Protein AF-A0A4S3LNE3-F1 (afdb_monomer_lite)

Sequence (125 aa):
YLLWLGIGMLRHPSAPAAGQSDDAGSRLKWALKGFCISGLNPKVFLLFLALLPQFTDVHAAWPLSLQMIALGLVHMISCGVVYLLVGYGSATVLRTRPRAAQNVSRISGGLMIIIAALLLAEQFL

Secondary structure (DSSP, 8-state):
-HHHHHHHHHHS-----TT----HHHHHHHHHHHHHHHHT-HHHHHHHHHHGGGG--TTSSS-HHHHHHHHHHHHHHHHHHHHHHHHHHHHHHHHH-HHHHHHHHHHHHHHHHHHHHHHHHHHT-

Radius of gyration: 19.69 Å; chains: 1; bounding box: 39×46×50 Å

Foldseek 3Di:
DLLVVLVVLLVPPDFPPPPDPPDVVVVVVVVVVVCCVVVVPVVVVVVLVVPQVVVDDPPDPDHRVVSSVVVVVVVVVVCVVVCVCCVVVCCVVCNVPRVVSRVVSNVSSVVSNVVVVVVVVVVVD

pLDDT: mean 82.14, std 11.09, range [41.91, 94.44]

St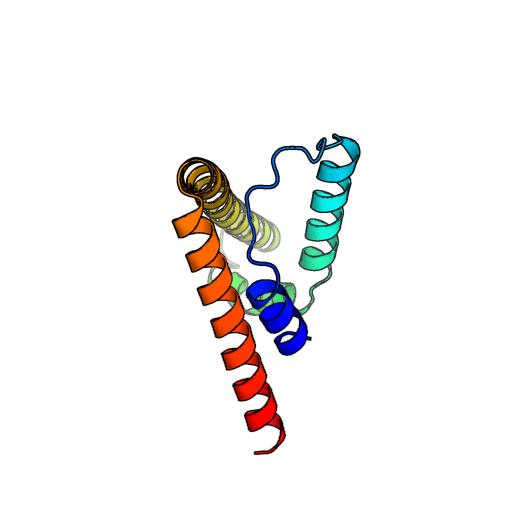ructure (mmCIF, N/CA/C/O backbone):
data_AF-A0A4S3LNE3-F1
#
_entry.id   AF-A0A4S3LNE3-F1
#
loop_
_atom_site.group_PDB
_atom_site.id
_atom_site.type_symbol
_atom_site.label_atom_id
_atom_site.label_alt_id
_atom_site.label_comp_id
_atom_site.label_asym_id
_atom_site.label_entity_id
_atom_site.label_seq_id
_atom_site.pdbx_PDB_ins_code
_atom_site.Cartn_x
_atom_site.Cartn_y
_atom_site.Cartn_z
_atom_site.occupancy
_atom_site.B_iso_or_equiv
_atom_site.auth_seq_id
_atom_site.auth_comp_id
_atom_site.auth_asym_id
_atom_site.auth_atom_id
_atom_site.pdbx_PDB_model_num
ATOM 1 N N . TYR A 1 1 ? -1.548 -14.086 15.537 1.00 81.25 1 TYR A N 1
ATOM 2 C CA . TYR A 1 1 ? -1.445 -12.612 15.415 1.00 81.25 1 TYR A CA 1
ATOM 3 C C . TYR A 1 1 ? -2.743 -11.971 14.916 1.00 81.25 1 TYR A C 1
ATOM 5 O O . TYR A 1 1 ? -3.320 -11.188 15.657 1.00 81.25 1 TYR A O 1
ATOM 13 N N . LEU A 1 2 ? -3.252 -12.332 13.726 1.00 80.69 2 LEU A N 1
ATOM 14 C CA . LEU A 1 2 ? -4.493 -11.761 13.163 1.00 80.69 2 LEU A CA 1
ATOM 15 C C . LEU A 1 2 ? -5.722 -11.912 14.073 1.00 80.69 2 LEU A C 1
ATOM 17 O O . LEU A 1 2 ? -6.448 -10.943 14.264 1.00 80.69 2 LEU A O 1
ATOM 21 N N . LEU A 1 3 ? -5.900 -13.081 14.701 1.00 86.31 3 LEU A N 1
ATOM 22 C CA . LEU A 1 3 ? -6.973 -13.319 15.674 1.00 86.31 3 LEU A CA 1
ATOM 23 C C . LEU A 1 3 ? -6.924 -12.308 16.834 1.00 86.31 3 LEU A C 1
ATOM 25 O O . LEU A 1 3 ? -7.930 -11.702 17.184 1.00 86.31 3 LEU A O 1
ATOM 29 N N . TRP A 1 4 ? -5.732 -12.088 17.397 1.00 85.50 4 TRP A N 1
ATOM 30 C CA . TRP A 1 4 ? -5.517 -11.153 18.503 1.00 85.50 4 TRP A CA 1
ATOM 31 C C . TRP A 1 4 ? -5.810 -9.702 18.093 1.00 85.50 4 TRP A C 1
ATOM 33 O O . TRP A 1 4 ? -6.511 -8.998 18.818 1.00 85.50 4 TRP A O 1
ATOM 43 N N . LEU A 1 5 ? -5.359 -9.274 16.905 1.00 82.81 5 LEU A N 1
ATOM 44 C CA . LEU A 1 5 ? -5.684 -7.948 16.362 1.00 82.81 5 LEU A CA 1
ATOM 45 C C . LEU A 1 5 ? -7.185 -7.774 16.091 1.00 82.81 5 LEU A C 1
ATOM 47 O O . LEU A 1 5 ? -7.746 -6.734 16.430 1.00 82.81 5 LEU A O 1
ATOM 51 N N . GLY A 1 6 ? -7.838 -8.785 15.513 1.00 81.62 6 GLY A N 1
ATOM 52 C CA . GLY A 1 6 ? -9.272 -8.755 15.227 1.00 81.62 6 GLY A CA 1
ATOM 53 C C . GLY A 1 6 ? -10.110 -8.648 16.503 1.00 81.62 6 GLY A C 1
ATOM 54 O O . GLY A 1 6 ? -10.980 -7.783 16.598 1.00 81.62 6 GLY A O 1
ATOM 55 N N . ILE A 1 7 ? -9.783 -9.441 17.531 1.00 84.88 7 ILE A N 1
ATOM 56 C CA . ILE A 1 7 ? -10.414 -9.345 18.859 1.00 84.88 7 ILE A CA 1
ATOM 57 C C . ILE A 1 7 ? -10.174 -7.957 19.473 1.00 84.88 7 ILE A C 1
ATOM 59 O O . ILE A 1 7 ? -11.097 -7.371 20.040 1.00 84.88 7 ILE A O 1
ATOM 63 N N . GLY A 1 8 ? -8.962 -7.410 19.339 1.00 81.81 8 GLY A N 1
ATOM 64 C CA . GLY A 1 8 ? -8.629 -6.059 19.794 1.00 81.81 8 GLY A CA 1
ATOM 65 C C . GLY A 1 8 ? -9.494 -4.977 19.139 1.00 81.81 8 GLY A C 1
ATOM 66 O O . GLY A 1 8 ? -10.049 -4.138 19.848 1.00 81.81 8 GLY A O 1
ATOM 67 N N . MET A 1 9 ? -9.680 -5.037 17.816 1.00 80.12 9 MET A N 1
ATOM 68 C CA . MET A 1 9 ? -10.550 -4.108 17.079 1.00 80.12 9 MET A CA 1
ATOM 69 C C . MET A 1 9 ? -12.031 -4.243 17.451 1.00 80.12 9 MET A C 1
ATOM 71 O O . MET A 1 9 ? -12.742 -3.242 17.490 1.00 80.12 9 MET A O 1
ATOM 75 N N . LEU A 1 10 ? -12.508 -5.454 17.755 1.00 81.44 10 LEU A N 1
ATOM 76 C CA . LEU A 1 10 ? -13.887 -5.660 18.212 1.00 81.44 10 LEU A CA 1
ATOM 77 C C . LEU A 1 10 ? -14.121 -5.131 19.633 1.00 81.44 10 LEU A C 1
ATOM 79 O O . LEU A 1 10 ? -15.195 -4.598 19.912 1.00 81.44 10 LEU A O 1
ATOM 83 N N . ARG A 1 11 ? -13.128 -5.268 20.522 1.00 79.94 11 ARG A N 1
ATOM 84 C CA . ARG A 1 11 ? -13.199 -4.798 21.918 1.00 79.94 11 ARG A CA 1
ATOM 85 C C . ARG A 1 11 ? -13.043 -3.285 22.044 1.00 79.94 11 ARG A C 1
ATOM 87 O O . ARG A 1 11 ? -13.728 -2.676 22.859 1.00 79.94 11 ARG A O 1
ATOM 94 N N . HIS A 1 12 ? -12.182 -2.683 21.229 1.00 74.94 12 HIS A N 1
ATOM 95 C CA . HIS A 1 12 ? -11.938 -1.242 21.208 1.00 74.94 12 HIS A CA 1
ATOM 96 C C . HIS A 1 12 ? -12.128 -0.703 19.783 1.00 74.94 12 HIS A C 1
ATOM 98 O O . HIS A 1 12 ? -11.140 -0.397 19.107 1.00 74.94 12 HIS A O 1
ATOM 104 N N . PRO A 1 13 ? -13.381 -0.604 19.293 1.00 67.00 13 PRO A N 1
ATOM 105 C CA . PRO A 1 13 ? -13.639 -0.070 17.965 1.00 67.00 13 PRO A CA 1
ATOM 106 C C . PRO A 1 13 ? -13.101 1.355 17.880 1.00 67.00 13 PRO A C 1
ATOM 108 O O . PRO A 1 13 ? -13.286 2.148 18.807 1.00 67.00 13 PRO A O 1
ATOM 111 N N . SER A 1 14 ? -12.427 1.674 16.776 1.00 59.91 14 SER A N 1
ATOM 112 C CA . SER A 1 14 ? -11.769 2.966 16.581 1.00 59.91 14 SER A CA 1
ATOM 113 C C . SER A 1 14 ? -12.790 4.107 16.646 1.00 59.91 14 SER A C 1
ATOM 115 O O . SER A 1 14 ? -13.463 4.423 15.666 1.00 59.91 14 SER A O 1
ATOM 117 N N . ALA A 1 15 ? -12.930 4.722 17.818 1.00 57.19 15 ALA A N 1
ATOM 118 C CA . ALA A 1 15 ? -13.592 6.006 17.958 1.00 57.19 15 ALA A CA 1
ATOM 119 C C . ALA A 1 15 ? -12.595 7.098 17.543 1.00 57.19 15 ALA A C 1
ATOM 121 O O . ALA A 1 15 ? -11.406 6.967 17.850 1.00 57.19 15 ALA A O 1
ATOM 122 N N . PRO A 1 16 ? -13.032 8.176 16.867 1.00 51.69 16 PRO A N 1
ATOM 123 C CA . PRO A 1 16 ? -12.185 9.340 16.658 1.00 51.69 16 PRO A CA 1
ATOM 124 C C . PRO A 1 16 ? -11.809 9.900 18.034 1.00 51.69 16 PRO A C 1
ATOM 126 O O . PRO A 1 16 ? -12.601 10.588 18.673 1.00 51.69 16 PRO A O 1
ATOM 129 N N . ALA A 1 17 ? -10.625 9.549 18.532 1.00 47.56 17 ALA A N 1
ATOM 130 C CA . ALA A 1 17 ? -10.101 10.102 19.766 1.00 47.56 17 ALA A CA 1
ATOM 131 C C . ALA A 1 17 ? -9.731 11.563 19.489 1.00 47.56 17 ALA A C 1
ATOM 133 O O . ALA A 1 17 ? -8.666 11.863 18.947 1.00 47.56 17 ALA A O 1
ATOM 134 N N . ALA A 1 18 ? -10.649 12.474 19.803 1.00 41.91 18 ALA A N 1
ATOM 135 C CA . ALA A 1 18 ? -10.358 13.893 19.870 1.00 41.91 18 ALA A CA 1
ATOM 136 C C . ALA A 1 18 ? -9.343 14.107 21.005 1.00 41.91 18 ALA A C 1
ATOM 138 O O . ALA A 1 18 ? -9.708 14.011 22.171 1.00 41.91 18 ALA A O 1
ATOM 139 N N . GLY A 1 19 ? -8.067 14.332 20.672 1.00 44.78 19 GLY A N 1
ATOM 140 C CA . GLY A 1 19 ? -7.082 14.793 21.659 1.00 44.78 19 GLY A CA 1
ATOM 141 C C . GLY A 1 19 ? -5.708 14.125 21.676 1.00 44.78 19 GLY A C 1
ATOM 142 O O . GLY A 1 19 ? -4.909 14.478 22.534 1.00 44.78 19 GLY A O 1
ATOM 143 N N . GLN A 1 20 ? -5.369 13.213 20.760 1.00 46.47 20 GLN A N 1
ATOM 144 C CA . GLN A 1 20 ? -3.957 12.839 20.609 1.00 46.47 20 GLN A CA 1
ATOM 145 C C . GLN A 1 20 ? -3.245 13.955 19.842 1.00 46.47 20 GLN A C 1
ATOM 147 O O . GLN A 1 20 ? -3.448 14.121 18.639 1.00 46.47 20 GLN A O 1
ATOM 152 N N . SER A 1 21 ? -2.471 14.768 20.562 1.00 44.16 21 SER A N 1
ATOM 153 C CA . SER A 1 21 ? -1.545 15.741 19.991 1.00 44.16 21 SER A CA 1
ATOM 154 C C . SER A 1 21 ? -0.547 14.996 19.110 1.00 44.16 21 SER A C 1
ATOM 156 O O . SER A 1 21 ? 0.385 14.359 19.598 1.00 44.16 21 SER A O 1
ATOM 158 N N . ASP A 1 22 ? -0.812 15.032 17.808 1.00 51.88 22 ASP A N 1
ATOM 159 C CA . ASP A 1 22 ? 0.030 14.488 16.752 1.00 51.88 22 ASP A CA 1
ATOM 160 C C . ASP A 1 22 ? 1.341 15.280 16.720 1.00 51.88 22 ASP A C 1
ATOM 162 O O . ASP A 1 22 ? 1.467 16.296 16.033 1.00 51.88 22 ASP A O 1
ATOM 166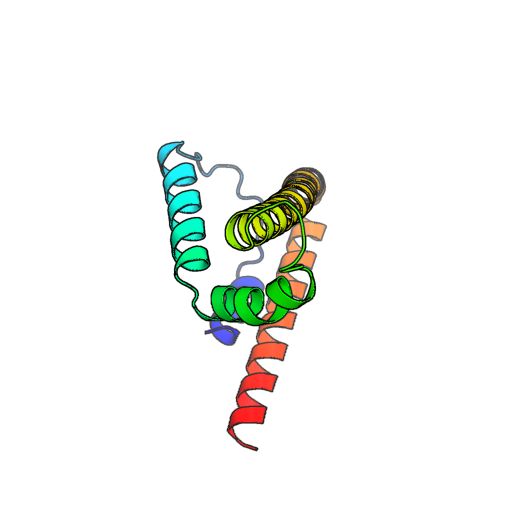 N N . ASP A 1 23 ? 2.316 14.837 17.506 1.00 60.16 23 ASP A N 1
ATOM 167 C CA . ASP A 1 23 ? 3.657 15.390 17.441 1.00 60.16 23 ASP A CA 1
ATOM 168 C C . ASP A 1 23 ? 4.243 15.097 16.049 1.00 60.16 23 ASP A C 1
ATOM 170 O O . ASP A 1 23 ? 4.209 13.958 15.565 1.00 60.16 23 ASP A O 1
ATOM 174 N N . ALA A 1 24 ? 4.759 16.121 15.368 1.00 57.75 24 ALA A N 1
ATOM 175 C CA . ALA A 1 24 ? 5.249 16.000 13.994 1.00 57.75 24 ALA A CA 1
ATOM 176 C C . ALA A 1 24 ? 6.378 14.954 13.879 1.00 57.75 24 ALA A C 1
ATOM 178 O O . ALA A 1 24 ? 6.473 14.249 12.868 1.00 57.75 24 ALA A O 1
ATOM 179 N N . GLY A 1 25 ? 7.161 14.772 14.952 1.00 63.28 25 GLY A N 1
ATOM 180 C CA . GLY A 1 25 ? 8.167 13.712 15.062 1.00 63.28 25 GLY A CA 1
ATOM 181 C C . GLY A 1 25 ? 7.581 12.292 15.031 1.00 63.28 25 GLY A C 1
ATOM 182 O O . GLY A 1 25 ? 8.207 11.372 14.499 1.00 63.28 25 GLY A O 1
ATOM 183 N N . SER A 1 26 ? 6.350 12.104 15.515 1.00 76.88 26 SER A N 1
ATOM 184 C CA . SER A 1 26 ? 5.642 10.818 15.483 1.00 76.88 26 SER A CA 1
ATOM 185 C C . SER A 1 26 ? 5.252 10.427 14.054 1.00 76.88 26 SER A C 1
ATOM 187 O O . SER A 1 26 ? 5.457 9.283 13.646 1.00 76.88 26 SER A O 1
ATOM 189 N N . ARG A 1 27 ? 4.774 11.382 13.243 1.00 78.19 27 ARG A N 1
ATOM 190 C CA . ARG A 1 27 ? 4.333 11.118 11.860 1.00 78.19 27 ARG A CA 1
ATOM 191 C C . ARG A 1 27 ? 5.470 10.641 10.962 1.00 78.19 27 ARG A C 1
ATOM 193 O O . ARG A 1 27 ? 5.310 9.643 10.262 1.00 78.19 27 ARG A O 1
ATOM 200 N N . LEU A 1 28 ? 6.628 11.304 11.018 1.00 84.06 28 LEU A N 1
ATOM 201 C CA . LEU A 1 28 ? 7.799 10.893 10.238 1.00 84.06 28 LEU A CA 1
ATOM 202 C C . LEU A 1 28 ? 8.317 9.523 10.692 1.00 84.06 28 LEU A C 1
ATOM 204 O O . LEU A 1 28 ? 8.628 8.675 9.859 1.00 84.06 28 LEU A O 1
ATOM 208 N N . LYS A 1 29 ? 8.335 9.262 12.005 1.00 86.31 29 LYS A N 1
ATOM 209 C CA . LYS A 1 29 ? 8.709 7.954 12.559 1.00 86.31 29 LYS A CA 1
ATOM 210 C C . LYS A 1 29 ? 7.776 6.839 12.080 1.00 86.31 29 LYS A C 1
ATOM 212 O O . LYS A 1 29 ? 8.251 5.758 11.737 1.00 86.31 29 LYS A O 1
ATOM 217 N N . TRP A 1 30 ? 6.469 7.092 12.018 1.00 83.81 30 TRP A N 1
ATOM 218 C CA . TRP A 1 30 ? 5.494 6.148 11.465 1.00 83.81 30 TRP A CA 1
ATOM 219 C C . TRP A 1 30 ? 5.662 5.943 9.958 1.00 83.81 30 TRP A C 1
ATOM 221 O O . TRP A 1 30 ? 5.607 4.800 9.506 1.00 83.81 30 TRP A O 1
ATOM 231 N N . ALA A 1 31 ? 5.933 7.008 9.199 1.00 84.31 31 ALA A N 1
ATOM 232 C CA . ALA A 1 31 ? 6.210 6.919 7.768 1.00 84.31 31 ALA A CA 1
ATOM 233 C C . ALA A 1 31 ? 7.477 6.097 7.485 1.00 84.31 31 ALA A C 1
ATOM 235 O O . ALA A 1 31 ? 7.421 5.152 6.701 1.00 84.31 31 ALA A O 1
ATOM 236 N N . LEU A 1 32 ? 8.587 6.375 8.182 1.00 87.81 32 LEU A N 1
ATOM 237 C CA . LEU A 1 32 ? 9.813 5.577 8.077 1.00 87.81 32 LEU A CA 1
ATOM 238 C C . LEU A 1 32 ? 9.579 4.129 8.495 1.00 87.81 32 LEU A C 1
ATOM 240 O O . LEU A 1 32 ? 10.042 3.220 7.819 1.00 87.81 32 LEU A O 1
ATOM 244 N N . LYS A 1 33 ? 8.838 3.888 9.580 1.00 86.25 33 LYS A N 1
ATOM 245 C CA . LYS A 1 33 ? 8.510 2.525 10.006 1.00 86.25 33 LYS A CA 1
ATOM 246 C C . LYS A 1 33 ? 7.723 1.784 8.924 1.00 86.25 33 LYS A C 1
ATOM 248 O O . LYS A 1 33 ? 8.053 0.643 8.622 1.00 86.25 33 LYS A O 1
ATOM 253 N N . GLY A 1 34 ? 6.721 2.425 8.323 1.00 84.75 34 GLY A N 1
ATOM 254 C CA . GLY A 1 34 ? 5.951 1.861 7.214 1.00 84.75 34 GLY A CA 1
ATOM 255 C C . GLY A 1 34 ? 6.813 1.595 5.978 1.00 84.75 34 GLY A C 1
ATOM 256 O O . GLY A 1 34 ? 6.725 0.510 5.399 1.00 84.75 34 GLY A O 1
ATOM 257 N N . PHE A 1 35 ? 7.687 2.540 5.625 1.00 85.88 35 PHE A N 1
ATOM 258 C CA . PHE A 1 35 ? 8.639 2.403 4.525 1.00 85.88 35 PHE A CA 1
ATOM 259 C C . PHE A 1 35 ? 9.612 1.245 4.765 1.00 85.88 35 PHE A C 1
ATOM 261 O O . PHE A 1 35 ? 9.753 0.391 3.899 1.00 85.88 35 PHE A O 1
ATOM 268 N N . CYS A 1 36 ? 10.210 1.147 5.954 1.00 86.69 36 CYS A N 1
ATOM 269 C CA . CYS A 1 36 ? 11.114 0.056 6.308 1.00 86.69 36 CYS A CA 1
ATOM 270 C C . CYS A 1 36 ? 10.395 -1.296 6.317 1.00 86.69 36 CYS A C 1
ATOM 272 O O . CYS A 1 36 ? 10.897 -2.237 5.719 1.00 86.69 36 CYS A O 1
ATOM 274 N N . ILE A 1 37 ? 9.215 -1.411 6.939 1.00 86.00 37 ILE A N 1
ATOM 275 C CA . ILE A 1 37 ? 8.454 -2.676 6.973 1.00 86.00 37 ILE A CA 1
ATOM 276 C C . ILE A 1 37 ? 8.083 -3.133 5.557 1.00 86.00 37 ILE A C 1
ATOM 278 O O . ILE A 1 37 ? 8.186 -4.318 5.247 1.00 86.00 37 ILE A O 1
ATOM 282 N N . SER A 1 38 ? 7.656 -2.205 4.700 1.00 81.62 38 SER A N 1
ATOM 283 C CA . SER A 1 38 ? 7.233 -2.526 3.333 1.00 81.62 38 SER A CA 1
ATOM 284 C C . SER A 1 38 ? 8.428 -2.798 2.418 1.00 81.62 38 SER A C 1
ATOM 286 O O . SER A 1 38 ? 8.405 -3.757 1.654 1.00 81.62 38 SER A O 1
ATOM 288 N N . GLY A 1 39 ? 9.486 -1.989 2.520 1.00 79.75 39 GLY A N 1
ATOM 289 C CA . GLY A 1 39 ? 10.708 -2.115 1.725 1.00 79.75 39 GLY A CA 1
ATOM 290 C C . GLY A 1 39 ? 11.548 -3.334 2.103 1.00 79.75 39 GLY A C 1
ATOM 291 O O . GLY A 1 39 ? 12.152 -3.949 1.236 1.00 79.75 39 GLY A O 1
ATOM 292 N N . LEU A 1 40 ? 11.537 -3.750 3.371 1.00 83.56 40 LEU A N 1
ATOM 293 C CA . LEU A 1 40 ? 12.202 -4.978 3.819 1.00 83.56 40 LEU A CA 1
ATOM 294 C C . LEU A 1 40 ? 11.346 -6.233 3.594 1.00 83.56 40 LEU A C 1
ATOM 296 O O . LEU A 1 40 ? 11.738 -7.306 4.040 1.00 83.56 40 LEU A O 1
ATOM 300 N N . ASN A 1 41 ? 10.183 -6.135 2.937 1.00 85.38 41 ASN A N 1
ATOM 301 C CA . ASN A 1 41 ? 9.341 -7.293 2.654 1.00 85.38 41 ASN A CA 1
ATOM 302 C C . ASN A 1 41 ? 9.806 -7.998 1.364 1.00 85.38 41 ASN A C 1
ATOM 304 O O . ASN A 1 41 ? 9.470 -7.546 0.263 1.00 85.38 41 ASN A O 1
ATOM 308 N N . PRO A 1 42 ? 10.514 -9.141 1.458 1.00 82.12 42 PRO A N 1
ATOM 309 C CA . PRO A 1 42 ? 11.052 -9.811 0.278 1.00 82.12 42 PRO A CA 1
ATOM 310 C C . PRO A 1 42 ? 9.949 -10.345 -0.642 1.00 82.12 42 PRO A C 1
ATOM 312 O O . PRO A 1 42 ? 10.162 -10.446 -1.845 1.00 82.12 42 PRO A O 1
ATOM 315 N N . LYS A 1 43 ? 8.748 -10.644 -0.122 1.00 86.19 43 LYS A N 1
ATOM 316 C CA . LYS A 1 43 ? 7.639 -11.162 -0.943 1.00 86.19 43 LYS A CA 1
ATOM 317 C C . LYS A 1 43 ? 7.182 -10.150 -1.986 1.00 86.19 43 LYS A C 1
ATOM 319 O O . LYS A 1 43 ? 6.881 -10.530 -3.111 1.00 86.19 43 LYS A O 1
ATOM 324 N N . VAL A 1 44 ? 7.145 -8.872 -1.616 1.00 81.88 44 VAL A N 1
ATOM 325 C CA . VAL A 1 44 ? 6.742 -7.795 -2.527 1.00 81.88 44 VAL A CA 1
ATOM 326 C C . VAL A 1 44 ? 7.791 -7.618 -3.623 1.00 81.88 44 VAL A C 1
ATOM 328 O O . VAL A 1 44 ? 7.440 -7.544 -4.796 1.00 81.88 44 VAL A O 1
ATOM 331 N N . PHE A 1 45 ? 9.076 -7.646 -3.263 1.00 82.44 45 PHE A N 1
ATOM 332 C CA . PHE A 1 45 ? 10.169 -7.624 -4.237 1.00 82.44 45 PHE A CA 1
ATOM 333 C C . PHE A 1 45 ? 10.092 -8.784 -5.229 1.00 82.44 45 PHE A C 1
ATOM 335 O O . PHE A 1 45 ? 10.194 -8.558 -6.430 1.00 82.44 45 PHE A O 1
ATOM 342 N N . LEU A 1 46 ? 9.862 -10.006 -4.740 1.00 86.69 46 LEU A N 1
ATOM 343 C CA . LEU A 1 46 ? 9.721 -11.193 -5.585 1.00 86.69 46 LEU A CA 1
ATOM 344 C C . LEU A 1 46 ? 8.528 -11.083 -6.541 1.00 86.69 46 LEU A C 1
ATOM 346 O O . LEU A 1 46 ? 8.656 -11.439 -7.708 1.00 86.69 46 LEU A O 1
ATOM 350 N N . LEU A 1 47 ? 7.396 -10.545 -6.079 1.00 86.19 47 LEU A N 1
ATOM 351 C CA . LEU A 1 47 ? 6.228 -10.295 -6.925 1.00 86.19 47 LEU A CA 1
ATOM 352 C C . LEU A 1 47 ? 6.557 -9.322 -8.067 1.00 86.19 47 LEU A C 1
ATOM 354 O O . LEU A 1 47 ? 6.236 -9.601 -9.220 1.00 86.19 47 LEU A O 1
ATOM 358 N N . PHE A 1 48 ? 7.222 -8.204 -7.764 1.00 83.94 48 PHE A N 1
ATOM 359 C CA . PHE A 1 48 ? 7.627 -7.242 -8.790 1.00 83.94 48 PHE A CA 1
ATOM 360 C C . PHE A 1 48 ? 8.670 -7.825 -9.743 1.00 83.94 48 PHE A C 1
ATOM 362 O O . PHE A 1 48 ? 8.535 -7.644 -10.948 1.00 83.94 48 PHE A O 1
ATOM 369 N N . LEU A 1 49 ? 9.659 -8.571 -9.245 1.00 83.69 49 LEU A N 1
ATOM 370 C CA . LEU A 1 49 ? 10.635 -9.257 -10.097 1.00 83.69 49 LEU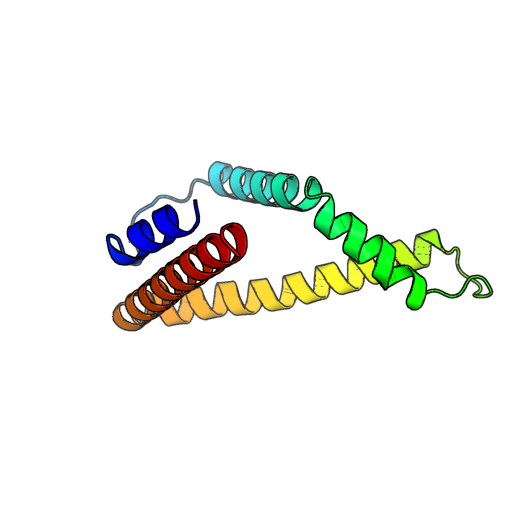 A CA 1
ATOM 371 C C . LEU A 1 49 ? 9.990 -10.316 -10.998 1.00 83.69 49 LEU A C 1
ATOM 373 O O . LEU A 1 49 ? 10.493 -10.553 -12.087 1.00 83.69 49 LEU A O 1
ATOM 377 N N . ALA A 1 50 ? 8.900 -10.951 -10.570 1.00 86.62 50 ALA A N 1
ATOM 378 C CA . ALA A 1 50 ? 8.201 -11.951 -11.373 1.00 86.62 50 ALA A CA 1
ATOM 379 C C . ALA A 1 50 ? 7.256 -11.330 -12.418 1.00 86.62 50 ALA A C 1
ATOM 381 O O . ALA A 1 50 ? 7.119 -11.867 -13.518 1.00 86.62 50 ALA A O 1
ATOM 382 N N . LEU A 1 51 ? 6.595 -10.216 -12.083 1.00 86.12 51 LEU A N 1
ATOM 383 C CA . LEU A 1 51 ? 5.573 -9.597 -12.934 1.00 86.12 51 LEU A CA 1
ATOM 384 C C . LEU A 1 51 ? 6.119 -8.499 -13.847 1.00 86.12 51 LEU A C 1
ATOM 386 O O . LEU A 1 51 ? 5.741 -8.442 -15.012 1.00 86.12 51 LEU A O 1
ATOM 390 N N . LEU A 1 52 ? 6.993 -7.621 -13.350 1.00 83.19 52 LEU A N 1
ATOM 391 C CA . LEU A 1 52 ? 7.445 -6.456 -14.115 1.00 83.19 52 LEU A CA 1
ATOM 392 C C . LEU A 1 52 ? 8.232 -6.806 -15.388 1.00 83.19 52 LEU A C 1
ATOM 394 O O . LEU A 1 52 ? 7.989 -6.131 -16.386 1.00 83.19 52 LEU A O 1
ATOM 398 N N . PRO A 1 53 ? 9.111 -7.833 -15.429 1.00 81.44 53 PRO A N 1
ATOM 399 C CA . PRO A 1 53 ? 9.842 -8.158 -16.655 1.00 81.44 53 PRO A CA 1
ATOM 400 C C . PRO A 1 53 ? 8.936 -8.543 -17.829 1.00 81.44 53 PRO A C 1
ATOM 402 O O . PRO A 1 53 ? 9.322 -8.379 -18.981 1.00 81.44 53 PRO A O 1
ATOM 405 N N . GLN A 1 54 ? 7.713 -9.011 -17.552 1.00 85.44 54 GLN A N 1
ATOM 406 C CA . GLN A 1 54 ? 6.731 -9.366 -18.584 1.00 85.44 54 GLN A CA 1
ATOM 407 C C . GLN A 1 54 ? 6.220 -8.138 -19.353 1.00 85.44 54 GLN A C 1
ATOM 409 O O . GLN A 1 54 ? 5.695 -8.275 -20.453 1.00 85.44 54 GLN A O 1
ATOM 414 N N . PHE A 1 55 ? 6.385 -6.942 -18.781 1.00 84.00 55 PHE A N 1
ATOM 415 C CA . PHE A 1 55 ? 5.995 -5.661 -19.373 1.00 84.00 55 PHE A CA 1
ATOM 416 C C . PHE A 1 55 ? 7.194 -4.864 -19.904 1.00 84.00 55 PHE A C 1
ATOM 418 O O . PHE A 1 55 ? 7.042 -3.689 -20.239 1.00 84.00 55 PHE A O 1
ATOM 425 N N . THR A 1 56 ? 8.384 -5.470 -19.951 1.00 84.38 56 THR A N 1
ATOM 426 C CA . THR A 1 56 ? 9.606 -4.825 -20.444 1.00 84.38 56 THR A CA 1
ATOM 427 C C . THR A 1 56 ? 10.094 -5.448 -21.742 1.00 84.38 56 THR A C 1
ATOM 429 O O . THR A 1 56 ? 9.965 -6.655 -21.938 1.00 84.38 56 THR A O 1
ATOM 432 N N . ASP A 1 57 ? 10.704 -4.631 -22.596 1.00 84.88 57 ASP A N 1
ATOM 433 C CA . ASP A 1 57 ? 11.264 -5.062 -23.877 1.00 84.88 57 ASP A CA 1
ATOM 434 C C . ASP A 1 57 ? 12.778 -4.814 -23.906 1.00 84.88 57 ASP A C 1
ATOM 436 O O . ASP A 1 57 ? 13.250 -3.692 -23.698 1.00 84.88 57 ASP A O 1
ATOM 440 N N . VAL A 1 58 ? 13.540 -5.880 -24.161 1.00 80.69 58 VAL A N 1
ATOM 441 C CA . VAL A 1 58 ? 15.010 -5.874 -24.228 1.00 80.69 58 VAL A CA 1
ATOM 442 C C . VAL A 1 58 ? 15.512 -5.209 -25.518 1.00 80.69 58 VAL A C 1
ATOM 444 O O . VAL A 1 58 ? 16.653 -4.753 -25.565 1.00 80.69 58 VAL A O 1
ATOM 447 N N . HIS A 1 59 ? 14.671 -5.116 -26.551 1.00 83.12 59 HIS A N 1
ATOM 448 C CA . HIS A 1 59 ? 14.995 -4.485 -27.833 1.00 83.12 59 HIS A CA 1
ATOM 449 C C . HIS A 1 59 ? 14.593 -3.009 -27.909 1.00 83.12 59 HIS A C 1
ATOM 451 O O . HIS A 1 59 ? 14.894 -2.334 -28.896 1.00 83.12 59 HIS A O 1
ATOM 457 N N . ALA A 1 60 ? 13.925 -2.488 -26.879 1.00 82.19 60 ALA A N 1
ATOM 458 C CA . ALA A 1 60 ? 13.570 -1.082 -26.822 1.00 82.19 60 ALA A CA 1
ATOM 459 C C . ALA A 1 60 ? 14.815 -0.187 -26.701 1.00 82.19 60 ALA A C 1
ATOM 461 O O . ALA A 1 60 ? 15.859 -0.579 -26.185 1.00 82.19 60 ALA A O 1
ATOM 462 N N . ALA A 1 61 ? 14.676 1.075 -27.116 1.00 82.81 61 ALA A N 1
ATOM 463 C CA . ALA A 1 61 ? 15.761 2.058 -27.076 1.00 82.81 61 ALA A CA 1
ATOM 464 C C . ALA A 1 61 ? 16.261 2.387 -25.651 1.00 82.81 61 ALA A C 1
ATOM 466 O O . ALA A 1 61 ? 17.286 3.048 -25.498 1.00 82.81 61 ALA A O 1
ATOM 467 N N . TRP A 1 62 ? 15.520 1.993 -24.608 1.00 85.12 62 TRP A N 1
ATOM 468 C CA . TRP A 1 62 ? 15.815 2.314 -23.212 1.00 85.12 62 TRP A CA 1
ATOM 469 C C . TRP A 1 62 ? 16.301 1.079 -22.446 1.00 85.12 62 TRP A C 1
ATOM 471 O O . TRP A 1 62 ? 15.713 0.008 -22.608 1.00 85.12 62 TRP A O 1
ATOM 481 N N . PRO A 1 63 ? 17.291 1.225 -21.541 1.00 89.69 63 PRO A N 1
ATOM 482 C CA . PRO A 1 63 ? 17.791 0.120 -20.732 1.00 89.69 63 PRO A CA 1
ATOM 483 C C . PRO A 1 63 ? 16.690 -0.548 -19.905 1.00 89.69 63 PRO A C 1
ATOM 485 O O . PRO A 1 63 ? 15.830 0.128 -19.334 1.00 89.69 63 PRO A O 1
ATOM 488 N N . LEU A 1 64 ? 16.782 -1.871 -19.755 1.00 86.31 64 LEU A N 1
ATOM 489 C CA . LEU A 1 64 ? 15.845 -2.680 -18.970 1.00 86.31 64 LEU A CA 1
ATOM 490 C C . LEU A 1 64 ? 15.662 -2.142 -17.539 1.00 86.31 64 LEU A C 1
ATOM 492 O O . LEU A 1 64 ? 14.542 -2.031 -17.047 1.00 86.31 64 LEU A O 1
ATOM 496 N N . SER A 1 65 ? 16.758 -1.733 -16.891 1.00 86.38 65 SER A N 1
ATOM 497 C CA . SER A 1 65 ? 16.745 -1.152 -15.542 1.00 86.38 65 SER A CA 1
ATOM 498 C C . SER A 1 65 ? 15.896 0.118 -15.451 1.00 86.38 65 SER A C 1
ATOM 500 O O . SER A 1 65 ? 15.176 0.307 -14.472 1.00 86.38 65 SER A O 1
ATOM 502 N N . LEU A 1 66 ? 15.931 0.967 -16.480 1.00 89.88 66 LEU A N 1
ATOM 503 C CA . LEU A 1 66 ? 15.163 2.206 -16.517 1.00 89.88 66 LEU A CA 1
ATOM 504 C C . LEU A 1 66 ? 13.667 1.926 -16.711 1.00 89.88 66 LEU A C 1
ATOM 506 O O . LEU A 1 66 ? 12.845 2.563 -16.054 1.00 89.88 66 LEU A O 1
ATOM 510 N N . GLN A 1 67 ? 13.315 0.934 -17.536 1.00 89.00 67 GLN A N 1
ATOM 511 C CA . GLN A 1 67 ? 11.927 0.480 -17.683 1.00 89.00 67 GLN A CA 1
ATOM 512 C C . GLN A 1 67 ? 11.383 -0.091 -16.364 1.00 89.00 67 GLN A C 1
ATOM 514 O O . GLN A 1 67 ? 10.278 0.258 -15.953 1.00 89.00 67 GLN A O 1
ATOM 519 N N . MET A 1 68 ? 12.179 -0.899 -15.653 1.00 88.56 68 MET A N 1
ATOM 520 C CA . MET A 1 68 ? 11.793 -1.449 -14.347 1.00 88.56 68 MET A CA 1
ATOM 521 C C . MET A 1 68 ? 11.552 -0.351 -13.304 1.00 88.56 68 MET A C 1
ATOM 523 O O . MET A 1 68 ? 10.545 -0.386 -12.595 1.00 88.56 68 MET A O 1
ATOM 527 N N . ILE A 1 69 ? 12.445 0.645 -13.231 1.00 89.19 69 ILE A N 1
ATOM 528 C CA . ILE A 1 69 ? 12.289 1.799 -12.333 1.00 89.19 69 ILE A CA 1
ATOM 529 C C . ILE A 1 69 ? 11.036 2.599 -12.706 1.00 89.19 69 ILE A C 1
ATOM 531 O O . ILE A 1 69 ? 10.256 2.947 -11.822 1.00 89.19 69 ILE A O 1
ATOM 535 N N . ALA A 1 70 ? 10.806 2.857 -13.996 1.00 91.25 70 ALA A N 1
ATOM 536 C CA . ALA A 1 70 ? 9.639 3.600 -14.462 1.00 91.25 70 ALA A CA 1
ATOM 537 C C . ALA A 1 70 ? 8.324 2.890 -14.104 1.00 91.25 70 ALA A C 1
ATOM 539 O O . ALA A 1 70 ? 7.431 3.514 -13.531 1.00 91.25 70 ALA A O 1
ATOM 540 N N . LEU A 1 71 ? 8.218 1.582 -14.362 1.00 90.19 71 LEU A N 1
ATOM 541 C CA . LEU A 1 71 ? 7.037 0.793 -14.002 1.00 90.19 71 LEU A CA 1
ATOM 542 C C . LEU A 1 71 ? 6.816 0.758 -12.483 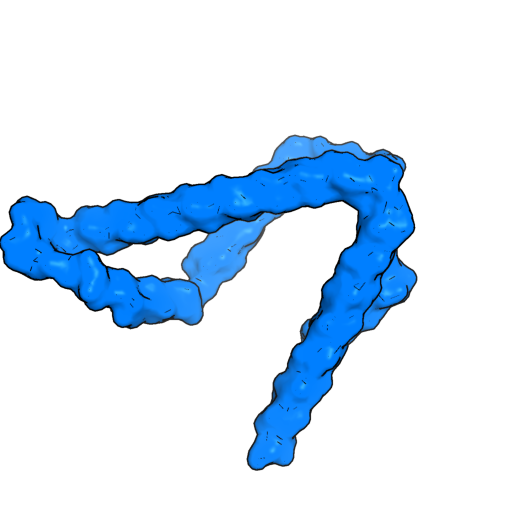1.00 90.19 71 LEU A C 1
ATOM 544 O O . LEU A 1 71 ? 5.688 0.933 -12.017 1.00 90.19 71 LEU A O 1
ATOM 548 N N . GLY A 1 72 ? 7.892 0.596 -11.706 1.00 88.94 72 GLY A N 1
ATOM 549 C CA . GLY A 1 72 ? 7.841 0.669 -10.246 1.00 88.94 72 GLY A CA 1
ATOM 550 C C . GLY A 1 72 ? 7.334 2.024 -9.744 1.00 88.94 72 GLY A C 1
ATOM 551 O O . GLY A 1 72 ? 6.466 2.070 -8.872 1.00 88.94 72 GLY A O 1
ATOM 552 N N . LEU A 1 73 ? 7.808 3.128 -10.329 1.00 90.75 73 LEU A N 1
ATOM 553 C CA . LEU A 1 73 ? 7.361 4.483 -9.992 1.00 90.75 73 LEU A CA 1
ATOM 554 C C . LEU A 1 73 ? 5.896 4.717 -10.364 1.00 90.75 73 LEU A C 1
ATOM 556 O O . LEU A 1 73 ? 5.144 5.239 -9.544 1.00 90.75 73 LEU A O 1
ATOM 560 N N . VAL A 1 74 ? 5.468 4.302 -11.558 1.00 92.81 74 VAL A N 1
ATOM 561 C CA . VAL A 1 74 ? 4.063 4.409 -11.986 1.00 92.81 74 VAL A CA 1
ATOM 562 C C . VAL A 1 74 ? 3.154 3.650 -11.022 1.00 92.81 74 VAL A C 1
ATOM 564 O O . VAL A 1 74 ? 2.139 4.192 -10.577 1.00 92.81 74 VAL A O 1
ATOM 567 N N . HIS A 1 75 ? 3.534 2.429 -10.644 1.00 89.69 75 HIS A N 1
ATOM 568 C CA . HIS A 1 75 ? 2.791 1.648 -9.661 1.00 89.69 75 HIS A CA 1
ATOM 569 C C . HIS A 1 75 ? 2.755 2.344 -8.293 1.00 89.69 75 HIS A C 1
ATOM 571 O O . HIS A 1 75 ? 1.684 2.507 -7.708 1.00 89.69 75 HIS A O 1
ATOM 577 N N . MET A 1 76 ? 3.905 2.815 -7.803 1.00 88.44 76 MET A N 1
ATOM 578 C CA . MET A 1 76 ? 4.008 3.483 -6.506 1.00 88.44 76 MET A CA 1
ATOM 579 C C . MET A 1 76 ? 3.164 4.760 -6.440 1.00 88.44 76 MET A C 1
ATOM 581 O O . MET A 1 76 ? 2.456 4.973 -5.455 1.00 88.44 76 MET A O 1
ATOM 585 N N . ILE A 1 77 ? 3.190 5.580 -7.494 1.00 93.38 77 ILE A N 1
ATOM 586 C CA . ILE A 1 77 ? 2.370 6.793 -7.602 1.00 93.38 77 ILE A CA 1
ATOM 587 C C . ILE A 1 77 ? 0.888 6.423 -7.653 1.00 93.38 77 ILE A C 1
ATOM 589 O O . ILE A 1 77 ? 0.094 7.016 -6.927 1.00 93.38 77 ILE A O 1
ATOM 593 N N . SER A 1 78 ? 0.514 5.419 -8.450 1.00 92.94 78 SER A N 1
ATOM 594 C CA . SER A 1 78 ? -0.879 4.971 -8.573 1.00 92.94 78 SER A CA 1
ATOM 595 C C . SER A 1 78 ? -1.443 4.517 -7.225 1.00 92.94 78 SER A C 1
ATOM 597 O O . SER A 1 78 ? -2.495 4.994 -6.796 1.00 92.94 78 SER A O 1
ATOM 599 N N . CYS A 1 79 ? -0.711 3.659 -6.507 1.00 90.62 79 CYS A N 1
ATOM 600 C CA . CYS A 1 79 ? -1.083 3.240 -5.157 1.00 90.62 79 CYS A CA 1
ATOM 601 C C . CYS A 1 79 ? -1.118 4.422 -4.185 1.00 90.62 79 CYS A C 1
ATOM 603 O O . CYS A 1 79 ? -2.065 4.541 -3.409 1.00 90.62 79 CYS A O 1
ATOM 605 N N . GLY A 1 80 ? -0.124 5.311 -4.246 1.00 89.88 80 GLY A N 1
ATOM 606 C CA . GLY A 1 80 ? -0.057 6.509 -3.414 1.00 89.88 80 GLY A CA 1
ATOM 607 C C . GLY A 1 80 ? -1.288 7.398 -3.580 1.00 89.88 80 GLY A C 1
ATOM 608 O O . GLY A 1 80 ? -1.925 7.747 -2.591 1.00 89.88 80 GLY A O 1
ATOM 609 N N . VAL A 1 81 ? -1.678 7.703 -4.818 1.00 94.12 81 VAL A N 1
ATOM 610 C CA . VAL A 1 81 ? -2.865 8.517 -5.122 1.00 94.12 81 VAL A CA 1
ATOM 611 C C . VAL A 1 81 ? -4.128 7.865 -4.568 1.00 94.12 81 VAL A C 1
ATOM 613 O O . VAL A 1 81 ? -4.879 8.516 -3.841 1.00 94.12 81 VAL A O 1
ATOM 616 N N . VAL A 1 82 ? -4.348 6.577 -4.848 1.00 94.44 82 VAL A N 1
ATOM 617 C CA . VAL A 1 82 ? -5.533 5.855 -4.359 1.00 94.44 82 VAL A CA 1
ATOM 618 C C . VAL A 1 82 ? -5.572 5.843 -2.830 1.00 94.44 82 VAL A C 1
ATOM 620 O O . VAL A 1 82 ? -6.604 6.155 -2.237 1.00 94.44 82 VAL A O 1
ATOM 623 N N . TYR A 1 83 ? -4.454 5.536 -2.171 1.00 88.94 83 TYR A N 1
ATOM 624 C CA . TYR A 1 83 ? -4.395 5.459 -0.711 1.00 88.94 83 TYR A CA 1
ATOM 625 C C . TYR A 1 83 ? -4.555 6.818 -0.041 1.00 88.94 83 TYR A C 1
ATOM 627 O O . TYR A 1 83 ? -5.230 6.899 0.984 1.00 88.94 83 TYR A O 1
ATOM 635 N N . LEU A 1 84 ? -3.999 7.889 -0.611 1.00 89.19 84 LEU A N 1
ATOM 636 C CA . LEU A 1 84 ? -4.203 9.240 -0.093 1.00 89.19 84 LEU A CA 1
ATOM 637 C C . LEU A 1 84 ? -5.658 9.679 -0.271 1.00 89.19 84 LEU A C 1
ATOM 639 O O . LEU A 1 84 ? -6.255 10.172 0.684 1.00 89.19 84 LEU A O 1
ATOM 643 N N . LEU A 1 85 ? -6.262 9.444 -1.439 1.00 91.25 85 LEU A N 1
ATOM 644 C CA . LEU A 1 85 ? -7.672 9.767 -1.681 1.00 91.25 85 LEU A CA 1
ATOM 645 C C . LEU A 1 85 ? -8.595 9.027 -0.712 1.00 91.25 85 LEU A C 1
ATOM 647 O O . LEU A 1 85 ? -9.443 9.646 -0.067 1.00 91.25 85 LEU A O 1
ATOM 651 N N . VAL A 1 86 ? -8.405 7.716 -0.558 1.00 89.25 86 VAL A N 1
ATOM 652 C CA . VAL A 1 86 ? -9.194 6.907 0.377 1.00 89.25 86 VAL A CA 1
ATOM 653 C C . VAL A 1 86 ? -8.908 7.315 1.823 1.00 89.25 86 VAL A C 1
ATOM 655 O O . VAL A 1 86 ? -9.840 7.450 2.612 1.00 89.25 86 VAL A O 1
ATOM 658 N N . GLY A 1 87 ? -7.650 7.561 2.187 1.00 86.75 87 GLY A N 1
ATOM 659 C CA . GLY A 1 87 ? -7.243 7.967 3.532 1.00 86.75 87 GLY A CA 1
ATOM 660 C C . GLY A 1 87 ? -7.847 9.308 3.948 1.00 86.75 87 GLY A C 1
ATOM 661 O O . GLY A 1 87 ? -8.542 9.383 4.961 1.00 86.75 87 GLY A O 1
ATOM 662 N N . TYR A 1 88 ? -7.658 10.357 3.146 1.00 85.44 88 TYR A N 1
ATOM 663 C CA . TYR A 1 88 ? -8.224 11.680 3.424 1.00 85.44 88 TYR A CA 1
ATOM 664 C C . TYR A 1 88 ? -9.751 11.697 3.292 1.00 85.44 88 TYR A C 1
ATOM 666 O O . TYR A 1 88 ? -10.438 12.295 4.128 1.00 85.44 88 TYR A O 1
ATOM 674 N N . GLY A 1 89 ? -10.298 11.011 2.286 1.00 86.25 89 GLY A N 1
ATOM 675 C CA . GLY A 1 89 ? -11.740 10.902 2.074 1.00 86.25 89 GLY A CA 1
ATOM 676 C C . GLY A 1 89 ? -12.434 10.196 3.238 1.00 86.25 89 GLY A C 1
ATOM 677 O O . GLY A 1 89 ? -13.369 10.738 3.832 1.00 86.25 89 GLY A O 1
ATOM 678 N N . SER A 1 90 ? -11.930 9.027 3.638 1.00 84.25 90 SER A N 1
ATOM 679 C CA . SER A 1 90 ? -12.456 8.289 4.789 1.00 84.25 90 SER A CA 1
ATOM 680 C C . SER A 1 90 ? -12.276 9.065 6.092 1.00 84.25 90 SER A C 1
ATOM 682 O O . SER A 1 90 ? -13.222 9.128 6.871 1.00 84.25 90 SER A O 1
ATOM 684 N N . ALA A 1 91 ? -11.141 9.739 6.313 1.00 81.56 91 ALA A N 1
ATOM 685 C CA . ALA A 1 91 ? -10.943 10.577 7.495 1.00 81.56 91 ALA A CA 1
ATOM 686 C C . ALA A 1 91 ? -11.985 11.703 7.583 1.00 81.56 91 ALA A C 1
ATOM 688 O O . ALA A 1 91 ? -12.525 11.961 8.658 1.00 81.56 91 ALA A O 1
ATOM 689 N N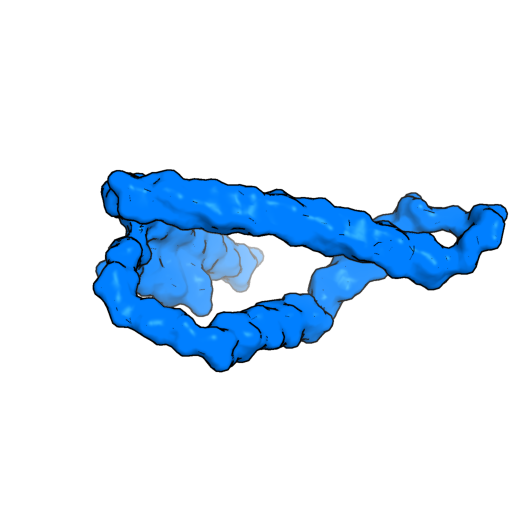 . THR A 1 92 ? -12.310 12.339 6.457 1.00 82.31 92 THR A N 1
ATOM 690 C CA . THR A 1 92 ? -13.297 13.427 6.393 1.00 82.31 92 THR A CA 1
ATOM 691 C C . THR A 1 92 ? -14.714 12.913 6.658 1.00 82.31 92 THR A C 1
ATOM 693 O O . THR A 1 92 ? -15.446 13.469 7.480 1.00 82.31 92 THR A O 1
ATOM 696 N N . VAL A 1 93 ? -15.095 11.803 6.021 1.00 81.50 93 VAL A N 1
ATOM 697 C CA . VAL A 1 93 ? -16.441 11.220 6.138 1.00 81.50 93 VAL A CA 1
ATOM 698 C C . VAL A 1 93 ? -16.663 10.561 7.503 1.00 81.50 93 VAL A C 1
ATOM 700 O O . VAL A 1 93 ? -17.710 10.744 8.123 1.00 81.50 93 VAL A O 1
ATOM 703 N N . LEU A 1 94 ? -15.686 9.808 8.006 1.00 81.12 94 LEU A N 1
ATOM 704 C CA . LEU A 1 94 ? -15.817 9.043 9.249 1.00 81.12 94 LEU A CA 1
ATOM 705 C C . LEU A 1 94 ? -15.697 9.927 10.494 1.00 81.12 94 LEU A C 1
ATOM 707 O O . LEU A 1 94 ? -16.321 9.614 11.508 1.00 81.12 94 LEU A O 1
ATOM 711 N N . ARG A 1 95 ? -14.986 11.064 10.418 1.00 74.88 95 ARG A N 1
ATOM 712 C CA . ARG A 1 95 ? -14.955 12.057 11.509 1.00 74.88 95 ARG A CA 1
ATOM 713 C C . ARG A 1 95 ? -16.333 12.622 11.832 1.00 74.88 95 ARG A C 1
ATOM 715 O O . ARG A 1 95 ? -16.621 12.869 12.997 1.00 74.88 95 ARG A O 1
ATOM 722 N N . THR A 1 96 ? -17.185 12.800 10.825 1.00 79.19 96 THR A N 1
ATOM 723 C CA . THR A 1 96 ? -18.543 13.338 11.012 1.00 79.19 96 THR A CA 1
ATOM 724 C C . THR A 1 96 ? -19.572 12.259 11.364 1.00 79.19 96 THR A C 1
ATOM 726 O O . THR A 1 96 ? -20.683 12.579 11.784 1.00 79.19 96 THR A O 1
ATOM 729 N N . ARG A 1 97 ? -19.224 10.969 11.225 1.00 81.44 97 ARG A N 1
ATOM 730 C CA . ARG A 1 97 ? -20.140 9.831 11.416 1.00 81.44 97 ARG A CA 1
ATOM 731 C C . ARG A 1 97 ? -19.528 8.745 12.315 1.00 81.44 97 ARG A C 1
ATOM 733 O O . ARG A 1 97 ? -19.107 7.698 11.817 1.00 81.44 97 ARG A O 1
ATOM 740 N N . PRO A 1 98 ? -19.563 8.915 13.650 1.00 77.12 98 PRO A N 1
ATOM 741 C CA . PRO A 1 98 ? -18.930 7.986 14.594 1.00 77.12 98 PRO A CA 1
ATOM 742 C C . PRO A 1 98 ? -19.487 6.555 14.521 1.00 77.12 98 PRO A C 1
ATOM 744 O O . PRO A 1 98 ? -18.736 5.593 14.661 1.00 77.12 98 PRO A O 1
ATOM 747 N N . ARG A 1 99 ? -20.784 6.385 14.224 1.00 79.44 99 ARG A N 1
ATOM 748 C CA . ARG A 1 99 ? -21.387 5.053 14.018 1.00 79.44 99 ARG A CA 1
ATOM 749 C C . ARG A 1 99 ? -20.830 4.338 12.780 1.00 79.44 99 ARG A C 1
ATOM 751 O O . ARG A 1 99 ? -20.637 3.127 12.815 1.00 79.44 99 ARG A O 1
ATOM 758 N N . ALA A 1 100 ? -20.535 5.072 11.705 1.00 79.81 100 ALA A N 1
ATOM 759 C CA . ALA A 1 100 ? -19.933 4.493 10.505 1.00 79.81 100 ALA A CA 1
ATOM 760 C C . ALA A 1 100 ? -18.489 4.039 10.775 1.00 79.81 100 ALA A C 1
ATOM 762 O O . ALA A 1 100 ? -18.124 2.930 10.395 1.00 79.81 100 ALA A O 1
ATOM 763 N N . ALA A 1 101 ? -17.706 4.839 11.509 1.00 79.06 101 ALA A N 1
ATOM 764 C CA . ALA A 1 101 ? -16.346 4.478 11.923 1.00 79.06 101 ALA A CA 1
ATOM 765 C C . ALA A 1 101 ? -16.316 3.191 12.764 1.00 79.06 101 ALA A C 1
ATOM 767 O O . ALA A 1 101 ? -15.516 2.291 12.506 1.00 79.06 101 ALA A O 1
ATOM 768 N N . GLN A 1 102 ? -17.250 3.059 13.711 1.00 79.88 102 GLN A N 1
ATOM 769 C CA . GLN A 1 102 ? -17.386 1.851 14.526 1.00 79.88 102 GLN A CA 1
ATOM 770 C C . GLN A 1 102 ? -17.776 0.624 13.692 1.00 79.88 102 GLN A C 1
ATOM 772 O O . GLN A 1 102 ? -17.210 -0.448 13.899 1.00 79.88 102 GLN A O 1
ATOM 777 N N . ASN A 1 103 ? -18.698 0.763 12.734 1.00 84.25 103 ASN A N 1
ATOM 778 C CA . ASN A 1 103 ? -19.092 -0.348 11.865 1.00 84.25 103 ASN A CA 1
ATOM 779 C C . ASN A 1 103 ? -17.938 -0.810 10.968 1.00 84.25 103 ASN A C 1
ATOM 781 O O . ASN A 1 103 ? -17.695 -2.009 10.880 1.00 84.25 103 ASN A O 1
ATOM 785 N N . VAL A 1 104 ? -17.189 0.119 10.367 1.00 83.56 104 VAL A N 1
ATOM 786 C CA . VAL A 1 104 ? -15.997 -0.211 9.564 1.00 83.56 104 VAL A CA 1
ATOM 787 C C . VAL A 1 104 ? -14.962 -0.954 10.411 1.00 83.56 104 VAL A C 1
ATOM 789 O O . VAL A 1 104 ? -14.448 -1.988 9.987 1.00 83.56 104 VAL A O 1
ATOM 792 N N . SER A 1 105 ? -14.709 -0.484 11.636 1.00 84.12 105 SER A N 1
ATOM 793 C CA . SER A 1 105 ? -13.781 -1.137 12.566 1.00 84.12 105 SER A CA 1
ATOM 794 C C . SER A 1 105 ? -14.249 -2.546 12.961 1.00 84.12 105 SER A C 1
ATOM 796 O O . SER A 1 105 ? -13.451 -3.483 12.951 1.00 84.12 105 SER A O 1
ATOM 798 N N . ARG A 1 106 ? -15.550 -2.737 13.220 1.00 85.50 106 ARG A N 1
ATOM 799 C CA . ARG A 1 106 ? -16.118 -4.054 13.555 1.00 85.50 106 ARG A CA 1
ATOM 800 C C . ARG A 1 106 ? -16.080 -5.033 12.388 1.00 85.50 106 ARG A C 1
ATOM 802 O O . ARG A 1 106 ? -15.698 -6.182 12.588 1.00 85.50 106 ARG A O 1
ATOM 809 N N . ILE A 1 107 ? -16.449 -4.586 11.188 1.00 88.88 107 ILE A N 1
ATOM 810 C CA . ILE A 1 107 ? -16.402 -5.416 9.977 1.00 88.88 107 ILE A CA 1
ATOM 811 C C . ILE A 1 107 ? -14.958 -5.843 9.710 1.00 88.88 107 ILE A C 1
ATOM 813 O O . ILE A 1 107 ? -14.706 -7.028 9.514 1.00 88.88 107 ILE A O 1
ATOM 817 N N . SER A 1 108 ? -14.008 -4.906 9.787 1.00 86.44 108 SER A N 1
ATOM 818 C CA . SER A 1 108 ? -12.580 -5.195 9.625 1.00 86.44 108 SER A CA 1
ATOM 819 C C . SER A 1 108 ? -12.076 -6.207 10.664 1.00 86.44 108 SER A C 1
ATOM 821 O O . SER A 1 108 ? -11.463 -7.213 10.305 1.00 86.44 108 SER A O 1
ATOM 823 N N . GLY A 1 109 ? -12.410 -6.011 11.946 1.00 86.75 109 GLY A N 1
ATOM 824 C CA . GLY A 1 109 ? -12.063 -6.948 13.019 1.00 86.75 109 GLY A CA 1
ATOM 825 C C . GLY A 1 109 ? -12.655 -8.346 12.818 1.00 86.75 109 GLY A C 1
ATOM 826 O O . GLY A 1 109 ? -11.946 -9.339 12.985 1.00 86.75 109 GLY A O 1
ATOM 827 N N . GLY A 1 110 ? -13.920 -8.433 12.397 1.00 90.19 110 GLY A N 1
ATOM 828 C CA . GLY A 1 110 ? -14.573 -9.699 12.055 1.00 90.19 110 GLY A CA 1
ATOM 829 C C . GLY A 1 110 ? -13.886 -10.409 10.889 1.00 90.19 110 GLY A C 1
ATOM 830 O O . GLY A 1 110 ? -13.569 -11.593 10.993 1.00 90.19 110 GLY A O 1
ATOM 831 N N . LEU A 1 111 ? -13.566 -9.676 9.819 1.00 92.12 111 LEU A N 1
ATOM 832 C CA . LEU A 1 111 ? -12.866 -10.218 8.654 1.00 92.12 111 LEU A CA 1
ATOM 833 C C . LEU A 1 111 ? -11.482 -10.767 9.028 1.00 92.12 111 LEU A C 1
ATOM 835 O O . LEU A 1 111 ? -11.109 -11.854 8.594 1.00 92.12 111 LEU A O 1
ATOM 839 N N . MET A 1 112 ? -10.741 -10.064 9.891 1.00 90.38 112 MET A N 1
ATOM 840 C CA . MET A 1 112 ? -9.444 -10.537 10.388 1.00 90.38 112 MET A CA 1
ATOM 841 C C . MET A 1 112 ? -9.551 -11.839 11.189 1.00 90.38 112 MET A C 1
ATOM 843 O O . MET A 1 112 ? -8.670 -12.690 11.070 1.00 90.38 112 MET A O 1
ATOM 847 N N . ILE A 1 113 ? -10.606 -12.012 11.992 1.00 91.50 113 ILE A N 1
ATOM 848 C CA . ILE A 1 113 ? -10.849 -13.260 12.735 1.00 91.50 113 ILE A CA 1
ATOM 849 C C . ILE A 1 113 ? -11.189 -14.397 11.773 1.00 91.50 113 ILE A C 1
ATOM 851 O O . ILE A 1 113 ? -10.639 -15.486 11.922 1.00 91.50 113 ILE A O 1
ATOM 855 N N . ILE A 1 114 ? -12.035 -14.139 10.770 1.00 93.88 114 ILE A N 1
ATOM 856 C CA . ILE A 1 114 ? -12.389 -15.129 9.742 1.00 93.88 114 ILE A CA 1
ATOM 857 C C . ILE A 1 114 ? -11.129 -15.600 9.009 1.00 93.88 114 ILE A C 1
ATOM 859 O O . ILE A 1 114 ? -10.875 -16.799 8.942 1.00 93.88 114 ILE A O 1
ATOM 863 N N . ILE A 1 115 ? -10.293 -14.671 8.534 1.00 92.56 115 ILE A N 1
ATOM 864 C CA . ILE A 1 115 ? -9.031 -15.009 7.858 1.00 92.56 115 ILE A CA 1
ATOM 865 C C . ILE A 1 115 ? -8.101 -15.790 8.798 1.00 92.56 115 ILE A C 1
ATOM 867 O O . ILE A 1 115 ? -7.481 -16.762 8.378 1.00 92.56 115 ILE A O 1
ATOM 871 N N . ALA A 1 116 ? -8.014 -15.408 10.076 1.00 91.06 116 ALA A N 1
ATOM 872 C CA . ALA A 1 116 ? -7.201 -16.136 11.047 1.00 91.06 116 ALA A CA 1
ATOM 873 C C . ALA A 1 116 ? -7.683 -17.580 11.261 1.00 91.06 116 ALA A C 1
ATOM 875 O O . ALA A 1 116 ? -6.851 -18.477 11.379 1.00 91.06 116 ALA A O 1
ATOM 876 N N . ALA A 1 117 ? -8.999 -17.802 11.306 1.00 91.88 117 ALA A N 1
ATOM 877 C CA . ALA A 1 117 ? -9.586 -19.131 11.442 1.00 91.88 117 ALA A CA 1
ATOM 878 C C . ALA A 1 117 ? -9.354 -19.988 10.188 1.00 91.88 117 ALA A C 1
ATOM 880 O O . ALA A 1 117 ? -8.984 -21.151 10.317 1.00 91.88 117 ALA A O 1
ATOM 881 N N . LEU A 1 118 ? -9.497 -19.404 8.993 1.00 94.00 118 LEU A N 1
ATOM 882 C CA . LEU A 1 118 ? -9.220 -20.087 7.725 1.00 94.00 118 LEU A CA 1
ATOM 883 C C . LEU A 1 118 ? -7.750 -20.507 7.608 1.00 94.00 118 LEU A C 1
ATOM 885 O O . LEU A 1 118 ? -7.474 -21.658 7.294 1.00 94.00 118 LEU A O 1
ATOM 889 N N . LEU A 1 119 ? -6.811 -19.609 7.925 1.00 91.19 119 LEU A N 1
ATOM 890 C CA . LEU A 1 119 ? -5.378 -19.929 7.905 1.00 91.19 119 LEU A CA 1
ATOM 891 C C . LEU A 1 119 ? -5.005 -21.019 8.916 1.00 91.19 119 LEU A C 1
ATOM 893 O O . LEU A 1 119 ? -4.110 -21.812 8.648 1.00 91.19 119 LEU A O 1
ATOM 897 N N . LEU A 1 120 ? -5.665 -21.056 10.079 1.00 91.50 120 LEU A N 1
ATOM 898 C CA . LEU A 1 120 ? -5.481 -22.143 11.041 1.00 91.50 120 LEU A CA 1
ATOM 899 C C . LEU A 1 120 ? -6.016 -23.461 10.484 1.00 91.50 120 LEU A C 1
ATOM 901 O O . LEU A 1 120 ? -5.320 -24.462 10.575 1.00 91.50 120 LEU A O 1
ATOM 905 N N . ALA A 1 121 ? -7.212 -23.458 9.894 1.00 91.94 121 ALA A N 1
ATOM 906 C CA . ALA A 1 121 ? -7.806 -24.656 9.310 1.00 91.94 121 ALA A CA 1
ATOM 907 C C . ALA A 1 121 ? -6.933 -25.248 8.192 1.00 91.94 121 ALA A C 1
ATOM 909 O O . ALA A 1 121 ? -6.720 -26.456 8.185 1.00 91.94 121 ALA A O 1
ATOM 910 N N . GLU A 1 122 ? -6.368 -24.412 7.313 1.00 90.38 122 GLU A N 1
ATOM 911 C CA . GLU A 1 122 ? -5.431 -24.876 6.280 1.00 90.38 122 GLU A CA 1
ATOM 912 C C . GLU A 1 122 ? -4.127 -25.454 6.838 1.00 90.38 122 GLU A C 1
ATOM 914 O O . GLU A 1 122 ? -3.523 -26.288 6.184 1.00 90.38 122 GLU A O 1
ATOM 919 N N . GLN A 1 123 ? -3.669 -25.055 8.029 1.00 85.12 123 GLN A N 1
ATOM 920 C CA . GLN A 1 123 ? -2.467 -25.666 8.614 1.00 85.12 123 GLN A CA 1
ATOM 921 C C . GLN A 1 123 ? -2.695 -27.083 9.154 1.00 85.12 123 GLN A C 1
ATOM 923 O O . GLN A 1 123 ? -1.720 -27.790 9.407 1.00 85.12 123 GLN A O 1
ATOM 928 N N . PHE A 1 124 ? -3.950 -27.479 9.375 1.00 77.81 124 PHE A N 1
ATOM 929 C CA . PHE A 1 124 ? -4.317 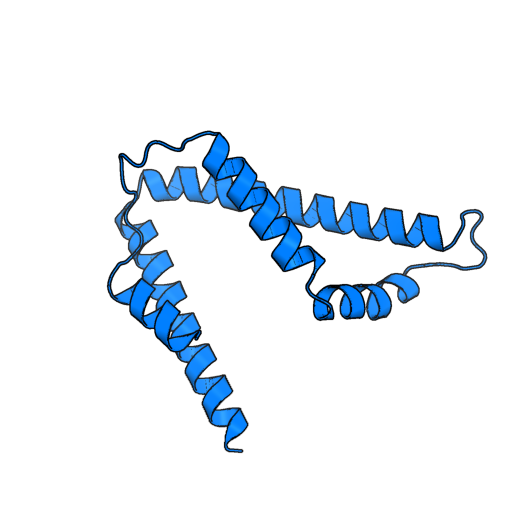-28.802 9.891 1.00 77.81 124 PHE A CA 1
ATOM 930 C C . PHE A 1 124 ? -4.870 -29.748 8.811 1.00 77.81 124 PHE A C 1
ATOM 932 O O . PHE A 1 124 ? -5.186 -30.894 9.136 1.00 77.81 124 PHE A O 1
ATOM 939 N N . LEU A 1 125 ? -4.996 -29.274 7.568 1.00 68.25 125 LEU A N 1
ATOM 940 C CA . LEU A 1 125 ? -5.386 -30.035 6.376 1.00 68.25 125 LEU A CA 1
ATOM 941 C C . LEU A 1 125 ? -4.144 -30.415 5.563 1.00 68.25 125 LEU A C 1
ATOM 943 O O . LEU A 1 125 ? -4.136 -31.551 5.040 1.00 68.25 125 LEU A O 1
#